Protein AF-A0A433RW96-F1 (afdb_monomer_lite)

Structure (mmCIF, N/CA/C/O backbone):
data_AF-A0A433RW96-F1
#
_entry.id   AF-A0A433RW96-F1
#
loop_
_atom_site.group_PDB
_atom_site.id
_atom_site.type_symbol
_atom_site.label_atom_id
_atom_site.label_alt_id
_atom_site.label_comp_id
_atom_site.label_asym_id
_atom_site.label_entity_id
_atom_site.label_seq_id
_atom_site.pdbx_PDB_ins_code
_atom_site.Cartn_x
_atom_site.Cartn_y
_atom_site.Cartn_z
_atom_site.occupancy
_atom_site.B_iso_or_equiv
_atom_site.auth_seq_id
_atom_site.auth_comp_id
_atom_site.auth_asym_id
_atom_site.auth_atom_id
_atom_site.pdbx_PDB_model_num
ATOM 1 N N . MET A 1 1 ? -27.955 83.142 26.850 1.00 38.88 1 MET A N 1
ATOM 2 C CA . MET A 1 1 ? -27.478 82.977 28.240 1.00 38.88 1 MET A CA 1
ATOM 3 C C . MET A 1 1 ? -26.457 81.847 28.276 1.00 38.88 1 MET A C 1
ATOM 5 O O . MET A 1 1 ? -26.788 80.739 27.886 1.00 38.88 1 MET A O 1
ATOM 9 N N . LYS A 1 2 ? -25.210 82.152 28.657 1.00 44.03 2 LYS A N 1
ATOM 10 C CA . LYS A 1 2 ? -24.157 81.178 28.996 1.00 44.03 2 LYS A CA 1
ATOM 11 C C . LYS A 1 2 ? -24.193 80.947 30.505 1.00 44.03 2 LYS A C 1
ATOM 13 O O . LYS A 1 2 ? -24.332 81.932 31.224 1.00 44.03 2 LYS A O 1
ATOM 18 N N . LYS A 1 3 ? -23.968 79.709 30.952 1.00 42.94 3 LYS A N 1
ATOM 19 C CA . LYS A 1 3 ? -23.239 79.363 32.186 1.00 42.94 3 LYS A CA 1
ATOM 20 C C . LYS A 1 3 ? -22.921 77.864 32.175 1.00 42.94 3 LYS A C 1
ATOM 22 O O . LYS A 1 3 ? -23.808 77.037 32.013 1.00 42.94 3 LYS A O 1
ATOM 27 N N . TRP A 1 4 ? -21.632 77.571 32.285 1.00 44.72 4 TRP A N 1
ATOM 28 C CA . TRP A 1 4 ? -21.043 76.251 32.481 1.00 44.72 4 TRP A CA 1
ATOM 29 C C . TRP A 1 4 ? -20.912 75.998 33.977 1.00 44.72 4 TRP A C 1
ATOM 31 O O . TRP A 1 4 ? -20.480 76.920 34.664 1.00 44.72 4 TRP A O 1
ATOM 41 N N . ILE A 1 5 ? -21.153 74.770 34.445 1.00 55.75 5 ILE A N 1
ATOM 42 C CA . ILE A 1 5 ? -20.426 74.198 35.588 1.00 55.75 5 ILE A CA 1
ATOM 43 C C . ILE A 1 5 ? -20.171 72.715 35.293 1.00 55.75 5 ILE A C 1
ATOM 45 O O . ILE A 1 5 ? -21.083 71.955 34.980 1.00 55.75 5 ILE A O 1
ATOM 49 N N . VAL A 1 6 ? -18.890 72.359 35.351 1.00 44.78 6 VAL A N 1
ATOM 50 C CA . VAL A 1 6 ? -18.312 71.019 35.233 1.00 44.78 6 VAL A CA 1
ATOM 51 C C . VAL A 1 6 ? -18.259 70.407 36.633 1.00 44.78 6 VAL A C 1
ATOM 53 O O . VAL A 1 6 ? -17.849 71.085 37.574 1.00 44.78 6 VAL A O 1
ATOM 56 N N . SER A 1 7 ? -18.626 69.135 36.777 1.00 46.38 7 SER A N 1
ATOM 57 C CA . SER A 1 7 ? -18.401 68.371 38.009 1.00 46.38 7 SER A CA 1
ATOM 58 C C . SER A 1 7 ? -17.494 67.183 37.715 1.00 46.38 7 SER A C 1
ATOM 60 O O . SER A 1 7 ? -17.862 66.255 36.999 1.00 46.38 7 SER A O 1
ATOM 62 N N . THR A 1 8 ? -16.285 67.248 38.264 1.00 48.53 8 THR A N 1
ATOM 63 C CA . THR A 1 8 ? -15.267 66.200 38.218 1.00 48.53 8 THR A CA 1
ATOM 64 C C . THR A 1 8 ? -15.562 65.186 39.321 1.00 48.53 8 THR A C 1
ATOM 66 O O . THR A 1 8 ? -15.459 65.521 40.499 1.00 48.53 8 THR A O 1
ATOM 69 N N . ALA A 1 9 ? -15.913 63.952 38.961 1.00 47.53 9 ALA A N 1
ATOM 70 C CA . ALA A 1 9 ? -15.960 62.839 39.905 1.00 47.53 9 ALA A CA 1
ATOM 71 C C . ALA A 1 9 ? -14.672 62.017 39.773 1.00 47.53 9 ALA A C 1
ATOM 73 O O . ALA A 1 9 ? -14.422 61.383 38.749 1.00 47.53 9 ALA A O 1
ATOM 74 N N . ILE A 1 10 ? -13.847 62.057 40.818 1.00 52.75 10 ILE A N 1
ATOM 75 C CA . ILE A 1 10 ? -12.705 61.162 41.010 1.00 52.75 10 ILE A CA 1
ATOM 76 C C . ILE A 1 10 ? -13.273 59.829 41.502 1.00 52.75 10 ILE A C 1
ATOM 78 O O . ILE A 1 10 ? -13.783 59.756 42.618 1.00 52.75 10 ILE A O 1
ATOM 82 N N . VAL A 1 11 ? -13.189 58.778 40.686 1.00 51.16 11 VAL A N 1
ATOM 83 C CA . VAL A 1 11 ? -13.445 57.404 41.135 1.00 51.16 11 VAL A CA 1
ATOM 84 C C . VAL A 1 11 ? -12.109 56.679 41.231 1.00 51.16 11 VAL A C 1
ATOM 86 O O . VAL A 1 11 ? -11.477 56.354 40.229 1.00 51.16 11 VAL A O 1
ATOM 89 N N . LEU A 1 12 ? -11.686 56.453 42.473 1.00 50.72 12 LEU A N 1
ATOM 90 C CA . LEU A 1 12 ? -10.606 55.547 42.842 1.00 50.72 12 LEU A CA 1
ATOM 91 C C . LEU A 1 12 ? -11.108 54.106 42.662 1.00 50.72 12 LEU A C 1
ATOM 93 O O . LEU A 1 12 ? -11.905 53.621 43.461 1.00 50.72 12 LEU A O 1
ATOM 97 N N . GLY A 1 13 ? -10.667 53.437 41.596 1.00 44.25 13 GLY A N 1
ATOM 98 C CA . GLY A 1 13 ? -10.928 52.019 41.343 1.00 44.25 13 GLY A CA 1
ATOM 99 C C . GLY A 1 13 ? -9.665 51.193 41.563 1.00 44.25 13 GLY A C 1
ATOM 100 O O . GLY A 1 13 ? -8.712 51.307 40.800 1.00 44.25 13 GLY A O 1
ATOM 101 N N . LEU A 1 14 ? -9.668 50.392 42.627 1.00 43.94 14 LEU A N 1
ATOM 102 C CA . LEU A 1 14 ? -8.587 49.513 43.076 1.00 43.94 14 LEU A CA 1
ATOM 103 C C . LEU A 1 14 ? -8.153 48.509 41.993 1.00 43.94 14 LEU A C 1
ATOM 105 O O . LEU A 1 14 ? -8.964 47.748 41.468 1.00 43.94 14 LEU A O 1
ATOM 109 N N . SER A 1 15 ? -6.850 48.461 41.720 1.00 42.88 15 SER A N 1
ATOM 110 C CA . SER A 1 15 ? -6.205 47.466 40.861 1.00 42.88 15 SER A CA 1
ATOM 111 C C . SER A 1 15 ? -6.199 46.089 41.537 1.00 42.88 15 SER A C 1
ATOM 113 O O . SER A 1 15 ? -5.288 45.767 42.297 1.00 42.88 15 SER A O 1
ATOM 115 N N . ALA A 1 16 ? -7.192 45.249 41.253 1.00 46.22 16 ALA A N 1
ATOM 116 C CA . ALA A 1 16 ? -7.108 43.820 41.543 1.00 46.22 16 ALA A CA 1
ATOM 117 C C . ALA A 1 16 ? -6.357 43.123 40.396 1.00 46.22 16 ALA A C 1
ATOM 119 O O . ALA A 1 16 ? -6.953 42.694 39.408 1.00 46.22 16 ALA A O 1
ATOM 120 N N . VAL A 1 17 ? -5.030 43.024 40.511 1.00 44.16 17 VAL A N 1
ATOM 121 C CA . VAL A 1 17 ? -4.236 42.105 39.683 1.00 44.16 17 VAL A CA 1
ATOM 122 C C . VAL A 1 17 ? -4.601 40.681 40.088 1.00 44.16 17 VAL A C 1
ATOM 124 O O . VAL A 1 17 ? -4.119 40.148 41.085 1.00 44.16 17 VAL A O 1
ATOM 127 N N . SER A 1 18 ? -5.492 40.072 39.312 1.00 43.91 18 SER A N 1
ATOM 128 C CA . SER A 1 18 ? -5.686 38.628 39.337 1.00 43.91 18 SER A CA 1
ATOM 129 C C . SER A 1 18 ? -4.432 38.009 38.730 1.00 43.91 18 SER A C 1
ATOM 131 O O . SER A 1 18 ? -4.189 38.148 37.534 1.00 43.91 18 SER A O 1
ATOM 133 N N . ALA A 1 19 ? -3.598 37.382 39.558 1.00 42.28 19 ALA A N 1
ATOM 134 C CA . ALA A 1 19 ? -2.527 36.530 39.071 1.00 42.28 19 ALA A CA 1
ATOM 135 C C . ALA A 1 19 ? -3.178 35.344 38.350 1.00 42.28 19 ALA A C 1
ATOM 137 O O . ALA A 1 19 ? -3.687 34.418 38.982 1.00 42.28 19 ALA A O 1
ATOM 138 N N . GLU A 1 20 ? -3.210 35.396 37.020 1.00 40.72 20 GLU A N 1
ATOM 139 C CA . GLU A 1 20 ? -3.536 34.235 36.209 1.00 40.72 20 GLU A CA 1
ATOM 140 C C . GLU A 1 20 ? -2.465 33.178 36.480 1.00 40.72 20 GLU A C 1
ATOM 142 O O . GLU A 1 20 ? -1.316 33.281 36.049 1.00 40.72 20 GLU A O 1
ATOM 147 N N . VAL A 1 21 ? -2.845 32.155 37.243 1.00 47.12 21 VAL A N 1
ATOM 148 C CA . VAL A 1 21 ? -2.139 30.880 37.264 1.00 47.12 21 VAL A CA 1
ATOM 149 C C . VAL A 1 21 ? -2.250 30.342 35.845 1.00 47.12 21 VAL A C 1
ATOM 151 O O . VAL A 1 21 ? -3.247 29.716 35.497 1.00 47.12 21 VAL A O 1
ATOM 154 N N . ILE A 1 22 ? -1.256 30.638 35.006 1.00 47.38 22 ILE A N 1
ATOM 155 C CA . ILE A 1 22 ? -1.095 30.001 33.703 1.00 47.38 22 ILE A CA 1
ATOM 156 C C . ILE A 1 22 ? -0.916 28.518 34.024 1.00 47.38 22 ILE A C 1
ATOM 158 O O . ILE A 1 22 ? 0.117 28.141 34.592 1.00 47.38 22 ILE A O 1
ATOM 162 N N . PRO A 1 23 ? -1.897 27.650 33.727 1.00 43.16 23 PRO A N 1
ATOM 163 C CA . PRO A 1 23 ? -1.641 26.240 33.842 1.00 43.16 23 PRO A CA 1
ATOM 164 C C . PRO A 1 23 ? -0.569 25.959 32.796 1.00 43.16 23 PRO A C 1
ATOM 166 O O . PRO A 1 23 ? -0.795 26.157 31.600 1.00 43.16 23 PRO A O 1
ATOM 169 N N . ASN A 1 24 ? 0.593 25.486 33.244 1.00 44.09 24 ASN A N 1
ATOM 170 C CA . ASN A 1 24 ? 1.550 24.765 32.411 1.00 44.09 24 ASN A CA 1
ATOM 171 C C . ASN A 1 24 ? 0.899 23.443 31.965 1.00 44.09 24 ASN A C 1
ATOM 173 O O . ASN A 1 24 ? 1.356 22.350 32.287 1.00 44.09 24 ASN A O 1
ATOM 177 N N . GLY A 1 25 ? -0.224 23.543 31.255 1.00 43.53 25 GLY A N 1
ATOM 178 C CA . GLY A 1 25 ? -0.744 22.494 30.418 1.00 43.53 25 GLY A CA 1
ATOM 179 C C . GLY A 1 25 ? 0.236 22.395 29.273 1.00 43.53 25 GLY A C 1
ATOM 180 O O . GLY A 1 25 ? 0.205 23.200 28.342 1.00 43.53 25 GLY A O 1
ATOM 181 N N . SER A 1 26 ? 1.143 21.430 29.371 1.00 40.06 26 SER A N 1
ATOM 182 C CA . SER A 1 26 ? 1.805 20.879 28.205 1.00 40.06 26 SER A CA 1
ATOM 183 C C . SER A 1 26 ? 0.747 20.748 27.113 1.00 40.06 26 SER A C 1
ATOM 185 O O . SER A 1 26 ? -0.254 20.046 27.269 1.00 40.06 26 SER A O 1
ATOM 187 N N . VAL A 1 27 ? 0.921 21.492 26.020 1.00 39.72 27 VAL A N 1
ATOM 188 C CA . VAL A 1 27 ? 0.118 21.312 24.814 1.00 39.72 27 VAL A CA 1
ATOM 189 C C . VAL A 1 27 ? 0.558 19.971 24.233 1.00 39.72 27 VAL A C 1
ATOM 191 O O . VAL A 1 27 ? 1.333 19.893 23.282 1.00 39.72 27 VAL A O 1
ATOM 194 N N . GLU A 1 28 ? 0.116 18.880 24.856 1.00 43.69 28 GLU A N 1
ATOM 195 C CA . GLU A 1 28 ? 0.123 17.567 24.249 1.00 43.69 28 GLU A CA 1
ATOM 196 C C . GLU A 1 28 ? -0.820 17.676 23.061 1.00 43.69 28 GLU A C 1
ATOM 198 O O . GLU A 1 28 ? -2.043 17.601 23.185 1.00 43.69 28 GLU A O 1
ATOM 203 N N . ALA A 1 29 ? -0.242 17.915 21.886 1.00 46.66 29 ALA A N 1
ATOM 204 C CA . ALA A 1 29 ? -0.954 17.812 20.633 1.00 46.66 29 ALA A CA 1
ATOM 205 C C . ALA A 1 29 ? -1.532 16.392 20.548 1.00 46.66 29 ALA A C 1
ATOM 207 O O . ALA A 1 29 ? -0.857 15.446 20.131 1.00 46.66 29 ALA A O 1
ATOM 208 N N . GLN A 1 30 ? -2.788 16.222 20.970 1.00 53.62 30 GLN A N 1
ATOM 209 C CA . GLN A 1 30 ? -3.537 14.995 20.766 1.00 53.62 30 GLN A CA 1
ATOM 210 C C . GLN A 1 30 ? -3.630 14.795 19.257 1.00 53.62 30 GLN A C 1
ATOM 212 O O . GLN A 1 30 ? -4.459 15.397 18.574 1.00 53.62 30 GLN A O 1
ATOM 217 N N . ALA A 1 31 ? -2.723 13.983 18.712 1.00 57.69 31 ALA A N 1
ATOM 218 C CA . ALA A 1 31 ? -2.720 13.646 17.301 1.00 57.69 31 ALA A CA 1
ATOM 219 C C . ALA A 1 31 ? -4.103 13.088 16.944 1.00 57.69 31 ALA A C 1
ATOM 221 O O . ALA A 1 31 ? -4.463 11.989 17.383 1.00 57.69 31 ALA A O 1
ATOM 222 N N . LYS A 1 32 ? -4.878 13.884 16.194 1.00 69.25 32 LYS A N 1
ATOM 223 C CA . LYS A 1 32 ? -6.276 13.609 15.855 1.00 69.25 32 LYS A CA 1
ATOM 224 C C . LYS A 1 32 ? -6.379 12.208 15.255 1.00 69.25 32 LYS A C 1
ATOM 226 O O . LYS A 1 32 ? -5.671 11.872 14.302 1.00 69.25 32 LYS A O 1
ATOM 231 N N . SER A 1 33 ? -7.232 11.374 15.845 1.00 77.06 33 SER A N 1
ATOM 232 C CA . SER A 1 33 ? -7.555 10.064 15.289 1.00 77.06 33 SER A CA 1
ATOM 233 C C . SER A 1 33 ? -8.670 10.221 14.262 1.00 77.06 33 SER A C 1
ATOM 235 O O . SER A 1 33 ? -9.714 10.799 14.546 1.00 77.06 33 SER A O 1
ATOM 237 N N . TYR A 1 34 ? -8.434 9.713 13.061 1.00 88.00 34 TYR A N 1
ATOM 238 C CA . TYR A 1 34 ? -9.352 9.750 11.938 1.00 88.00 34 TYR A CA 1
ATOM 239 C C . TYR A 1 34 ? -10.042 8.400 11.805 1.00 88.00 34 TYR A C 1
ATOM 241 O O . TYR A 1 34 ? -9.420 7.335 11.877 1.00 88.00 34 TYR A O 1
ATOM 249 N N . ASN A 1 35 ? -11.348 8.444 11.572 1.00 93.50 35 ASN A N 1
ATOM 250 C CA . ASN A 1 35 ? -12.079 7.256 11.174 1.00 93.50 35 ASN A CA 1
ATOM 251 C C . ASN A 1 35 ? -11.812 6.980 9.696 1.00 93.50 35 ASN A C 1
ATOM 253 O O . ASN A 1 35 ? -11.929 7.872 8.856 1.00 93.50 35 ASN A O 1
ATOM 257 N N . MET A 1 36 ? -11.470 5.733 9.377 1.00 96.12 36 MET A N 1
ATOM 258 C CA . MET A 1 36 ? -11.372 5.283 7.995 1.00 96.12 36 MET A CA 1
ATOM 259 C C . MET A 1 36 ? -12.710 5.515 7.284 1.00 96.12 36 MET A C 1
ATOM 261 O O . MET A 1 36 ? -13.755 5.038 7.732 1.00 96.12 36 MET A O 1
ATOM 265 N N . SER A 1 37 ? -12.672 6.242 6.170 1.00 96.81 37 SER A N 1
ATOM 266 C CA . SER A 1 37 ? -13.844 6.436 5.319 1.00 96.81 37 SER A CA 1
ATOM 267 C C . SER A 1 37 ? -14.130 5.188 4.485 1.00 96.81 37 SER A C 1
ATOM 269 O O . SER A 1 37 ? -13.219 4.418 4.171 1.00 96.81 37 SER A O 1
ATOM 271 N N . GLU A 1 38 ? -15.383 5.018 4.055 1.00 97.62 38 GLU A N 1
ATOM 272 C CA . GLU A 1 38 ? -15.752 3.933 3.134 1.00 97.62 38 GLU A CA 1
ATOM 273 C C . GLU A 1 38 ? -14.918 3.996 1.850 1.00 97.62 38 GLU A C 1
ATOM 275 O O . GLU A 1 38 ? -14.407 2.985 1.378 1.00 97.62 38 GLU A O 1
ATOM 280 N N . LYS A 1 39 ? -14.657 5.206 1.337 1.00 97.94 39 LYS A N 1
ATOM 281 C CA . LYS A 1 39 ? -13.842 5.376 0.132 1.00 97.94 39 LYS A CA 1
ATOM 282 C C . LYS A 1 39 ? -12.411 4.872 0.302 1.00 97.94 39 LYS A C 1
ATOM 284 O O . LYS A 1 39 ? -11.828 4.321 -0.633 1.00 97.94 39 LYS A O 1
ATOM 289 N N . PHE A 1 40 ? -11.830 5.060 1.487 1.00 97.88 40 PHE A N 1
ATOM 290 C CA . PHE A 1 40 ? -10.528 4.487 1.810 1.00 97.88 40 PHE A CA 1
ATOM 291 C C . PHE A 1 40 ? -10.620 2.959 1.777 1.00 97.88 40 PHE A C 1
ATOM 293 O O . PHE A 1 40 ? -9.819 2.312 1.097 1.00 97.88 40 PHE A O 1
ATOM 300 N N . ALA A 1 41 ? -11.622 2.386 2.447 1.00 98.06 41 ALA A N 1
ATOM 301 C CA . ALA A 1 41 ? -11.815 0.944 2.499 1.00 98.06 41 ALA A CA 1
ATOM 302 C C . ALA A 1 41 ? -12.024 0.322 1.106 1.00 98.06 41 ALA A C 1
ATOM 304 O O . ALA A 1 41 ? -11.403 -0.692 0.781 1.00 98.06 41 ALA A O 1
ATOM 305 N N . GLU A 1 42 ? -12.811 0.963 0.241 1.00 98.31 42 GLU A N 1
ATOM 306 C CA . GLU A 1 42 ? -12.987 0.573 -1.161 1.00 98.31 42 GLU A CA 1
ATOM 307 C C . GLU A 1 42 ? -11.670 0.528 -1.939 1.00 98.31 42 GLU A C 1
ATOM 309 O O . GLU A 1 42 ? -11.440 -0.415 -2.699 1.00 98.31 42 GLU A O 1
ATOM 314 N N . ASN A 1 43 ? -10.805 1.534 -1.770 1.00 98.38 43 ASN A N 1
ATOM 315 C CA . ASN A 1 43 ? -9.503 1.564 -2.437 1.00 98.38 43 ASN A CA 1
ATOM 316 C C . ASN A 1 43 ? -8.660 0.353 -2.019 1.00 98.38 43 ASN A C 1
ATOM 318 O O . ASN A 1 43 ? -8.128 -0.354 -2.878 1.00 98.38 43 ASN A O 1
ATOM 322 N N . LEU A 1 44 ? -8.639 0.035 -0.723 1.00 97.88 44 LEU A N 1
ATOM 323 C CA . LEU A 1 44 ? -7.934 -1.141 -0.213 1.00 97.88 44 LEU A CA 1
ATOM 324 C C . LEU A 1 44 ? -8.503 -2.443 -0.792 1.00 97.88 44 LEU A C 1
ATOM 326 O O . LEU A 1 44 ? -7.741 -3.274 -1.287 1.00 97.88 44 LEU A O 1
ATOM 330 N N . ARG A 1 45 ? -9.836 -2.587 -0.855 1.00 97.81 45 ARG A N 1
ATOM 331 C CA . ARG A 1 45 ? -10.495 -3.744 -1.497 1.00 97.81 45 ARG A CA 1
ATOM 332 C C . ARG A 1 45 ? -10.163 -3.870 -2.990 1.00 97.81 45 ARG A C 1
ATOM 334 O O . ARG A 1 45 ? -10.148 -4.976 -3.531 1.00 97.81 45 ARG A O 1
ATOM 341 N N . LYS A 1 46 ? -9.860 -2.754 -3.659 1.00 97.69 46 LYS A N 1
ATOM 342 C CA . LYS A 1 46 ? -9.429 -2.691 -5.068 1.00 97.69 46 LYS A CA 1
ATOM 343 C C . LYS A 1 46 ? -7.917 -2.883 -5.252 1.00 97.69 46 LYS A C 1
ATOM 345 O O . LYS A 1 46 ? -7.460 -2.962 -6.395 1.00 97.69 46 LYS A O 1
ATOM 350 N N . GLY A 1 47 ? -7.152 -3.042 -4.169 1.00 97.56 47 GLY A N 1
ATOM 351 C CA . GLY A 1 47 ? -5.705 -3.271 -4.212 1.00 97.56 47 GLY A CA 1
ATOM 352 C C . GLY A 1 47 ? -4.932 -2.004 -4.551 1.00 97.56 47 GLY A C 1
ATOM 353 O O . GLY A 1 47 ? -3.980 -2.041 -5.331 1.00 97.56 47 GLY A O 1
ATOM 354 N N . THR A 1 48 ? -5.409 -0.874 -4.042 1.00 97.88 48 THR A N 1
ATOM 355 C CA . THR A 1 48 ? -4.854 0.456 -4.269 1.00 97.88 48 THR A CA 1
ATOM 356 C C . THR A 1 48 ? -4.964 1.294 -2.989 1.00 97.88 48 THR A C 1
ATOM 358 O O . THR A 1 48 ? -5.592 0.881 -2.014 1.00 97.88 48 THR A O 1
ATOM 361 N N . LEU A 1 49 ? -4.327 2.461 -2.966 1.00 97.19 49 LEU A N 1
ATOM 362 C CA . LEU A 1 49 ? -4.361 3.408 -1.851 1.00 97.19 49 LEU A CA 1
ATOM 363 C C . LEU A 1 49 ? -5.138 4.670 -2.256 1.00 97.19 49 LEU A C 1
ATOM 365 O O . LEU A 1 49 ? -5.204 5.012 -3.435 1.00 97.19 49 LEU A O 1
ATOM 369 N N . PRO A 1 50 ? -5.728 5.419 -1.314 1.00 95.75 50 PRO A N 1
ATOM 370 C CA . PRO A 1 50 ? -6.300 6.725 -1.624 1.00 95.75 50 PRO A CA 1
ATOM 371 C C . PRO A 1 50 ? -5.339 7.621 -2.415 1.00 95.75 50 PRO A C 1
ATOM 373 O O . PRO A 1 50 ? -4.202 7.838 -2.003 1.00 95.75 50 PRO A O 1
ATOM 376 N N . ARG A 1 51 ? -5.813 8.189 -3.530 1.00 94.56 51 ARG A N 1
ATOM 377 C CA . ARG A 1 51 ? -5.063 9.118 -4.403 1.00 94.56 51 ARG A CA 1
ATOM 378 C C . ARG A 1 51 ? -3.827 8.534 -5.106 1.00 94.56 51 ARG A C 1
ATOM 380 O O . ARG A 1 51 ? -3.108 9.295 -5.743 1.00 94.56 51 ARG A O 1
ATOM 387 N N . THR A 1 52 ? -3.555 7.233 -5.008 1.00 95.56 52 THR A N 1
ATOM 388 C CA . THR A 1 52 ? -2.475 6.621 -5.799 1.00 95.56 52 THR A CA 1
ATOM 389 C C . THR A 1 52 ? -2.939 6.361 -7.233 1.00 95.56 52 THR A C 1
ATOM 391 O O . THR A 1 52 ? -4.116 6.062 -7.461 1.00 95.56 52 THR A O 1
ATOM 394 N N . LYS A 1 53 ? -2.039 6.447 -8.219 1.00 96.44 53 LYS A N 1
ATOM 395 C CA . LYS A 1 53 ? -2.372 6.119 -9.619 1.00 96.44 53 LYS A CA 1
ATOM 396 C C . LYS A 1 53 ? -2.054 4.666 -9.982 1.00 96.44 53 LYS A C 1
ATOM 398 O O . LYS A 1 53 ? -2.393 4.216 -11.083 1.00 96.44 53 LYS A O 1
ATOM 403 N N . GLY A 1 54 ? -1.423 3.925 -9.072 1.00 96.94 54 GLY A N 1
ATOM 404 C CA . GLY A 1 54 ? -1.094 2.513 -9.230 1.00 96.94 54 GLY A CA 1
ATOM 405 C C . GLY A 1 54 ? -2.101 1.555 -8.586 1.00 96.94 54 GLY A C 1
ATOM 406 O O . GLY A 1 54 ? -2.961 1.925 -7.793 1.00 96.94 54 GLY A O 1
ATOM 407 N N . LYS A 1 55 ? -2.008 0.274 -8.934 1.00 97.88 55 LYS A N 1
ATOM 408 C CA . LYS A 1 55 ? -2.750 -0.800 -8.261 1.00 97.88 55 LYS A CA 1
ATOM 409 C C . LYS A 1 55 ? -1.987 -2.109 -8.375 1.00 97.88 55 LYS A C 1
ATOM 411 O O . LYS A 1 55 ? -1.201 -2.281 -9.310 1.00 97.88 55 LYS A O 1
ATOM 416 N N . ILE A 1 56 ? -2.254 -3.038 -7.464 1.00 97.88 56 ILE A N 1
ATOM 417 C CA . ILE A 1 56 ? -1.710 -4.397 -7.529 1.00 97.88 56 ILE A CA 1
ATOM 418 C C . ILE A 1 56 ? -2.026 -5.017 -8.901 1.00 97.88 56 ILE A C 1
ATOM 420 O O . ILE A 1 56 ? -3.132 -4.887 -9.429 1.00 97.88 56 ILE A O 1
ATOM 424 N N . GLY A 1 57 ? -1.022 -5.662 -9.496 1.00 97.69 57 GLY A N 1
ATOM 425 C CA . GLY A 1 57 ? -1.072 -6.266 -10.827 1.00 97.69 57 GLY A CA 1
ATOM 426 C C . GLY A 1 57 ? -0.718 -5.327 -11.987 1.00 97.69 57 GLY A C 1
ATOM 427 O O . GLY A 1 57 ? -0.496 -5.816 -13.094 1.00 97.69 57 GLY A O 1
ATOM 428 N N . MET A 1 58 ? -0.623 -4.009 -11.768 1.00 98.31 58 MET A N 1
ATOM 429 C CA . MET A 1 58 ? -0.158 -3.064 -12.792 1.00 98.31 58 MET A CA 1
ATOM 430 C C . MET A 1 58 ? 1.313 -3.325 -13.145 1.00 98.31 58 MET A C 1
ATOM 432 O O . MET A 1 58 ? 2.112 -3.624 -12.262 1.00 98.31 58 MET A O 1
ATOM 436 N N . THR A 1 59 ? 1.686 -3.194 -14.420 1.00 98.25 59 THR A N 1
ATOM 437 C CA . THR A 1 59 ? 3.092 -3.305 -14.835 1.00 98.25 59 THR A CA 1
ATOM 438 C C . THR A 1 59 ? 3.882 -2.045 -14.491 1.00 98.25 59 THR A C 1
ATOM 440 O O . THR A 1 59 ? 3.339 -0.938 -14.533 1.00 98.25 59 THR A O 1
ATOM 443 N N . TYR A 1 60 ? 5.182 -2.194 -14.233 1.00 97.56 60 TYR A N 1
ATOM 444 C CA . TYR A 1 60 ? 6.096 -1.079 -13.986 1.00 97.56 60 TYR A CA 1
ATOM 445 C C . TYR A 1 60 ? 6.043 -0.033 -15.106 1.00 97.56 60 TYR A C 1
ATOM 447 O O . TYR A 1 60 ? 5.886 1.155 -14.833 1.00 97.56 60 TYR A O 1
ATOM 455 N N . LYS A 1 61 ? 6.054 -0.471 -16.375 1.00 97.88 61 LYS A N 1
ATOM 456 C CA . LYS A 1 61 ? 5.918 0.421 -17.541 1.00 97.88 61 LYS A CA 1
ATOM 457 C C . LYS A 1 61 ? 4.652 1.276 -17.479 1.00 97.88 61 LYS A C 1
ATOM 459 O O . LYS A 1 61 ? 4.688 2.439 -17.864 1.00 97.88 61 LYS A O 1
ATOM 464 N N . THR A 1 62 ? 3.531 0.705 -17.042 1.00 98.38 62 THR A N 1
ATOM 465 C CA . THR A 1 62 ? 2.260 1.439 -16.947 1.00 98.38 62 THR A CA 1
ATOM 466 C C . THR A 1 62 ? 2.274 2.405 -15.770 1.00 98.38 62 THR A C 1
ATOM 468 O O . THR A 1 62 ? 1.825 3.539 -15.910 1.00 98.38 62 THR A O 1
ATOM 471 N N . LEU A 1 63 ? 2.816 1.976 -14.629 1.00 98.00 63 LEU A N 1
ATOM 472 C CA . LEU A 1 63 ? 2.907 2.802 -13.430 1.00 98.00 63 LEU A CA 1
ATOM 473 C C . LEU A 1 63 ? 3.792 4.032 -13.656 1.00 98.00 63 LEU A C 1
ATOM 475 O O . LEU A 1 63 ? 3.328 5.151 -13.457 1.00 98.00 63 LEU A O 1
ATOM 479 N N . ALA A 1 64 ? 5.016 3.829 -14.147 1.00 97.12 64 ALA A N 1
ATOM 480 C CA . ALA A 1 64 ? 5.991 4.899 -14.364 1.00 97.12 64 ALA A CA 1
ATOM 481 C C . ALA A 1 64 ? 5.530 5.940 -15.402 1.00 97.12 64 ALA A C 1
ATOM 483 O O . ALA A 1 64 ? 6.000 7.072 -15.402 1.00 97.12 64 ALA A O 1
ATOM 484 N N . LYS A 1 65 ? 4.589 5.573 -16.285 1.00 97.38 65 LYS A N 1
ATOM 485 C CA . LYS A 1 65 ? 3.924 6.514 -17.199 1.00 97.38 65 LYS A CA 1
ATOM 486 C C . LYS A 1 65 ? 2.850 7.359 -16.514 1.00 97.38 65 LYS A C 1
ATOM 488 O O . LYS A 1 65 ? 2.634 8.499 -16.904 1.00 97.38 65 LYS A O 1
ATOM 493 N N . LYS A 1 66 ? 2.133 6.791 -15.542 1.00 96.81 66 LYS A N 1
ATOM 494 C CA . LYS A 1 66 ? 1.014 7.458 -14.857 1.00 96.81 66 LYS A CA 1
ATOM 495 C C . LYS A 1 66 ? 1.478 8.377 -13.738 1.00 96.81 66 LYS A C 1
ATOM 497 O O . LYS A 1 66 ? 0.812 9.372 -13.443 1.00 96.81 66 LYS A O 1
ATOM 502 N N . GLU A 1 67 ? 2.581 8.022 -13.094 1.00 95.69 67 GLU A N 1
ATOM 503 C CA . GLU A 1 67 ? 3.050 8.680 -11.887 1.00 95.69 67 GLU A CA 1
ATOM 504 C C . GLU A 1 67 ? 4.572 8.761 -11.877 1.00 95.69 67 GLU A C 1
ATOM 506 O O . GLU A 1 67 ? 5.254 7.755 -12.060 1.00 95.69 67 GLU A O 1
ATOM 511 N N . LYS A 1 68 ? 5.090 9.976 -11.672 1.00 95.81 68 LYS A N 1
ATOM 512 C CA . LYS A 1 68 ? 6.527 10.220 -11.575 1.00 95.81 68 LYS A CA 1
ATOM 513 C C . LYS A 1 68 ? 7.067 9.661 -10.258 1.00 95.81 68 LYS A C 1
ATOM 515 O O . LYS A 1 68 ? 6.397 9.682 -9.225 1.00 95.81 68 LYS A O 1
ATOM 520 N N . GLY A 1 69 ? 8.310 9.208 -10.298 1.00 95.81 69 GLY A N 1
ATOM 521 C CA . GLY A 1 69 ? 8.956 8.535 -9.184 1.00 95.81 69 GLY A CA 1
ATOM 522 C C . GLY A 1 69 ? 10.335 8.008 -9.553 1.00 95.81 69 GLY A C 1
ATOM 523 O O . GLY A 1 69 ? 10.771 8.115 -10.702 1.00 95.81 69 GLY A O 1
ATOM 524 N N . LYS A 1 70 ? 11.005 7.415 -8.569 1.00 95.06 70 LYS A N 1
ATOM 525 C CA . LYS A 1 70 ? 12.363 6.882 -8.667 1.00 95.06 70 LYS A CA 1
ATOM 526 C C . LYS A 1 70 ? 12.365 5.383 -8.374 1.00 95.06 70 LYS A C 1
ATOM 528 O O . LYS A 1 70 ? 11.716 4.927 -7.434 1.00 95.06 70 LYS A O 1
ATOM 533 N N . ALA A 1 71 ? 13.097 4.620 -9.183 1.00 93.50 71 ALA A N 1
ATOM 534 C CA . ALA A 1 71 ? 13.374 3.217 -8.893 1.00 93.50 71 ALA A CA 1
ATOM 535 C C . ALA A 1 71 ? 14.472 3.110 -7.824 1.00 93.50 71 ALA A C 1
ATOM 537 O O . ALA A 1 71 ? 15.480 3.810 -7.893 1.00 93.50 71 ALA A O 1
ATOM 538 N N . ILE A 1 72 ? 14.255 2.231 -6.855 1.00 89.56 72 ILE A N 1
ATOM 539 C CA . ILE A 1 72 ? 15.171 1.853 -5.784 1.00 89.56 72 ILE A CA 1
ATOM 540 C C . ILE A 1 72 ? 15.423 0.357 -5.986 1.00 89.56 72 ILE A C 1
ATOM 542 O O . ILE A 1 72 ? 14.507 -0.457 -5.848 1.00 89.56 72 ILE A O 1
ATOM 546 N N . ILE A 1 73 ? 16.633 0.024 -6.424 1.00 84.56 73 ILE A N 1
ATOM 547 C CA . ILE A 1 73 ? 17.014 -1.317 -6.900 1.00 84.56 73 ILE A CA 1
ATOM 548 C C . ILE A 1 73 ? 17.932 -2.059 -5.923 1.00 84.56 73 ILE A C 1
ATOM 550 O O . ILE A 1 73 ? 18.178 -3.242 -6.119 1.00 84.56 73 ILE A O 1
ATOM 554 N N . ASP A 1 74 ? 18.353 -1.407 -4.837 1.00 72.12 74 ASP A N 1
ATOM 555 C CA . ASP A 1 74 ? 19.263 -1.968 -3.828 1.00 72.12 74 ASP A CA 1
ATOM 556 C C . ASP A 1 74 ? 18.549 -2.908 -2.829 1.00 72.12 74 ASP A C 1
ATOM 558 O O . ASP A 1 74 ? 18.987 -3.085 -1.697 1.00 72.12 74 ASP A O 1
ATOM 562 N N . GLY A 1 75 ? 17.420 -3.509 -3.223 1.00 65.75 75 GLY A N 1
ATOM 563 C CA . GLY A 1 75 ? 16.612 -4.382 -2.371 1.00 65.75 75 GLY A CA 1
ATOM 564 C C . GLY A 1 75 ? 15.854 -5.453 -3.155 1.00 65.75 75 GLY A C 1
ATOM 565 O O . GLY A 1 75 ? 15.533 -5.272 -4.330 1.00 65.75 75 GLY A O 1
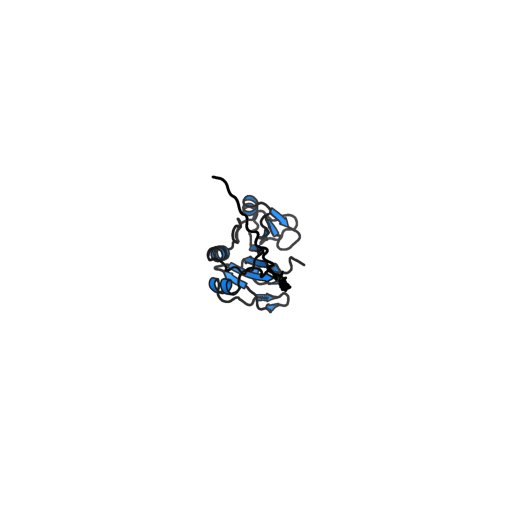ATOM 566 N N . ASP A 1 76 ? 15.547 -6.574 -2.494 1.00 73.12 76 ASP A N 1
ATOM 567 C CA . ASP A 1 76 ? 14.703 -7.645 -3.037 1.00 73.12 76 ASP A CA 1
ATOM 568 C C . ASP A 1 76 ? 13.411 -7.810 -2.219 1.00 73.12 76 ASP A C 1
ATOM 570 O O . ASP A 1 76 ? 13.429 -8.431 -1.155 1.00 73.12 76 ASP A O 1
ATOM 574 N N . PRO A 1 77 ? 12.261 -7.302 -2.696 1.00 81.38 77 PRO A N 1
ATOM 575 C CA . PRO A 1 77 ? 11.996 -6.880 -4.072 1.00 81.38 77 PRO A CA 1
ATOM 576 C C . PRO A 1 77 ? 12.425 -5.442 -4.380 1.00 81.38 77 PRO A C 1
ATOM 578 O O . PRO A 1 77 ? 12.432 -4.600 -3.481 1.00 81.38 77 PRO A O 1
ATOM 581 N N . PRO A 1 78 ? 12.636 -5.108 -5.668 1.00 89.38 78 PRO A N 1
ATOM 582 C CA . PRO A 1 78 ? 12.873 -3.731 -6.052 1.00 89.38 78 PRO A CA 1
ATOM 583 C C . PRO A 1 78 ? 11.619 -2.883 -5.813 1.00 89.38 78 PRO A C 1
ATOM 585 O O . PRO A 1 78 ? 10.478 -3.365 -5.908 1.00 89.38 78 PRO A O 1
ATOM 588 N N . VAL A 1 79 ? 11.843 -1.599 -5.544 1.00 92.38 79 VAL A N 1
ATOM 589 C CA . VAL A 1 79 ? 10.809 -0.638 -5.152 1.00 92.38 79 VAL A CA 1
ATOM 590 C C . VAL A 1 79 ? 10.767 0.528 -6.134 1.00 92.38 79 VAL A C 1
ATOM 592 O O . VAL A 1 79 ? 11.793 1.034 -6.573 1.00 92.38 79 VAL A O 1
ATOM 595 N N . TYR A 1 80 ? 9.572 1.003 -6.474 1.00 95.19 80 TYR A N 1
ATOM 596 C CA . TYR A 1 80 ? 9.390 2.293 -7.140 1.00 95.19 80 TYR A CA 1
ATOM 597 C C . TYR A 1 80 ? 8.724 3.267 -6.177 1.00 95.19 80 TYR A C 1
ATOM 599 O O . TYR A 1 80 ? 7.603 3.014 -5.735 1.00 95.19 80 TYR A O 1
ATOM 607 N N . ARG A 1 81 ? 9.413 4.361 -5.843 1.00 95.69 81 ARG A N 1
ATOM 608 C CA . ARG A 1 81 ? 8.914 5.394 -4.933 1.00 95.69 81 ARG A CA 1
ATOM 609 C C . ARG A 1 81 ? 8.386 6.586 -5.719 1.00 95.69 81 ARG A C 1
ATOM 611 O O . ARG A 1 81 ? 9.141 7.186 -6.483 1.00 95.69 81 ARG A O 1
ATOM 618 N N . THR A 1 82 ? 7.123 6.950 -5.532 1.00 96.69 82 THR A N 1
ATOM 619 C CA . THR A 1 82 ? 6.523 8.106 -6.214 1.00 96.69 82 THR A CA 1
ATOM 620 C C . THR A 1 82 ? 6.694 9.395 -5.424 1.00 96.69 82 THR A C 1
ATOM 622 O O . THR A 1 82 ? 7.045 9.386 -4.243 1.00 96.69 82 THR A O 1
ATOM 625 N N . THR A 1 83 ? 6.438 10.527 -6.078 1.00 93.38 83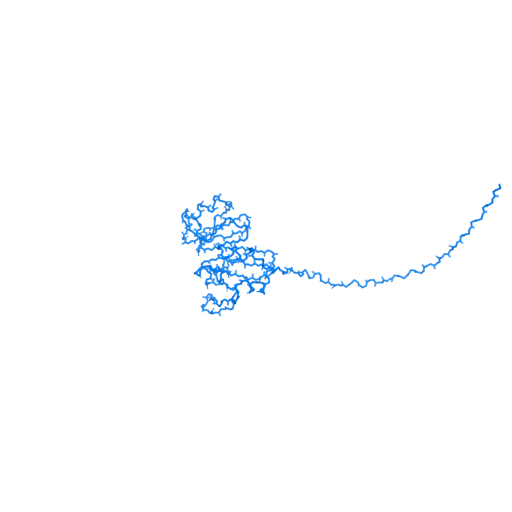 THR A N 1
ATOM 626 C CA . THR A 1 83 ? 6.560 11.859 -5.465 1.00 93.38 83 THR A CA 1
ATOM 627 C C . THR A 1 83 ? 5.569 12.102 -4.326 1.00 93.38 83 THR A C 1
ATOM 629 O O . THR A 1 83 ? 5.832 12.941 -3.475 1.00 93.38 83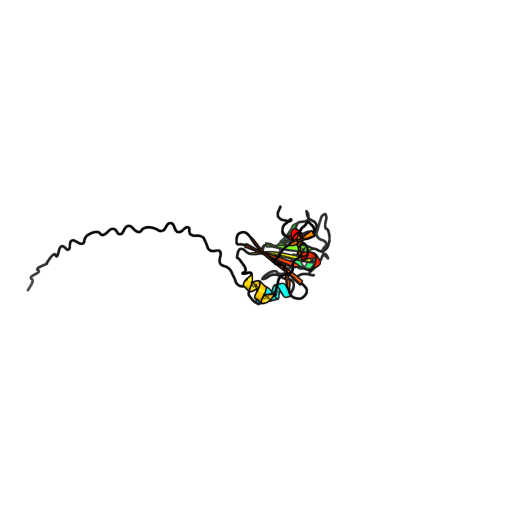 THR A O 1
ATOM 632 N N . ILE A 1 84 ? 4.446 11.375 -4.282 1.00 92.19 84 ILE A N 1
ATOM 633 C CA . ILE A 1 84 ? 3.454 11.467 -3.193 1.00 92.19 84 ILE A CA 1
ATOM 634 C C . ILE A 1 84 ? 3.738 10.489 -2.042 1.00 92.19 84 ILE A C 1
ATOM 636 O O . ILE A 1 84 ? 2.918 10.354 -1.136 1.00 92.19 84 ILE A O 1
ATOM 640 N N . GLY A 1 85 ? 4.877 9.791 -2.084 1.00 92.25 85 GLY A N 1
ATOM 641 C CA . GLY A 1 85 ? 5.327 8.902 -1.016 1.00 92.25 85 GLY A CA 1
ATOM 642 C C . GLY A 1 85 ? 4.815 7.463 -1.099 1.00 92.25 85 GLY A C 1
ATOM 643 O O . GLY A 1 85 ? 4.990 6.720 -0.132 1.00 92.25 85 GLY A O 1
ATOM 644 N N . ASP A 1 86 ? 4.219 7.036 -2.219 1.00 96.25 86 ASP A N 1
ATOM 645 C CA . ASP A 1 86 ? 3.916 5.614 -2.417 1.00 96.25 86 ASP A CA 1
ATOM 646 C C . ASP A 1 86 ? 5.177 4.825 -2.714 1.00 96.25 86 ASP A C 1
ATOM 648 O O . ASP A 1 86 ? 6.009 5.245 -3.515 1.00 96.25 86 ASP A O 1
ATOM 652 N N . ASN A 1 87 ? 5.274 3.636 -2.131 1.00 95.56 87 ASN A N 1
ATOM 653 C CA . ASN A 1 87 ? 6.303 2.662 -2.451 1.00 95.56 87 ASN A CA 1
ATOM 654 C C . ASN A 1 87 ? 5.630 1.437 -3.073 1.00 95.56 87 ASN A C 1
ATOM 656 O O . ASN A 1 87 ? 4.826 0.761 -2.434 1.00 95.56 87 ASN A O 1
ATOM 660 N N . PHE A 1 88 ? 5.951 1.158 -4.333 1.00 95.44 88 PHE A N 1
ATOM 661 C CA . PHE A 1 88 ? 5.428 0.022 -5.083 1.00 95.44 88 PHE A CA 1
ATOM 662 C C . PHE A 1 88 ? 6.452 -1.103 -5.111 1.00 95.44 88 PHE A C 1
ATOM 664 O O . PHE A 1 88 ? 7.549 -0.917 -5.632 1.00 95.44 88 PHE A O 1
ATOM 671 N N . LEU A 1 89 ? 6.077 -2.272 -4.596 1.00 93.25 89 LEU A N 1
ATOM 672 C CA . LEU A 1 89 ? 6.913 -3.469 -4.592 1.00 93.25 89 LEU A CA 1
ATOM 673 C C . LEU A 1 89 ? 6.597 -4.317 -5.822 1.00 93.25 89 LEU A C 1
ATOM 675 O O . LEU A 1 89 ? 5.420 -4.536 -6.131 1.00 93.25 89 LEU A O 1
ATOM 679 N N . PHE A 1 90 ? 7.619 -4.859 -6.484 1.00 92.81 90 PHE A N 1
ATOM 680 C CA . PHE A 1 90 ? 7.439 -5.670 -7.693 1.00 92.81 90 PHE A CA 1
ATOM 681 C C . PHE A 1 90 ? 7.693 -7.162 -7.468 1.00 92.81 90 PHE A C 1
ATOM 683 O O . PHE A 1 90 ? 8.359 -7.587 -6.527 1.00 92.81 90 PHE A O 1
ATOM 690 N N . ASN A 1 91 ? 7.109 -7.986 -8.333 1.00 90.50 91 ASN A N 1
ATOM 691 C CA . ASN A 1 91 ? 7.206 -9.446 -8.279 1.00 90.50 91 ASN A CA 1
ATOM 692 C C . ASN A 1 91 ? 8.451 -10.040 -8.951 1.00 90.50 91 ASN A C 1
ATOM 694 O O . ASN A 1 91 ? 8.567 -11.260 -8.994 1.00 90.50 91 ASN A O 1
ATOM 698 N N . LYS A 1 92 ? 9.343 -9.211 -9.494 1.00 86.50 92 LYS A N 1
ATOM 699 C CA . LYS A 1 92 ? 10.575 -9.656 -10.144 1.00 86.50 92 LYS A CA 1
ATOM 700 C C . LYS A 1 92 ? 11.771 -9.026 -9.454 1.00 86.50 92 LYS A C 1
ATOM 702 O O . LYS A 1 92 ? 11.746 -7.822 -9.208 1.00 86.50 92 LYS A O 1
ATOM 707 N N . PHE A 1 93 ? 12.796 -9.834 -9.208 1.00 79.44 93 PHE A N 1
ATOM 708 C CA . PHE A 1 93 ? 14.109 -9.352 -8.804 1.00 79.44 93 PHE A CA 1
ATOM 709 C C . PHE A 1 93 ? 14.695 -8.433 -9.885 1.00 79.44 93 PHE A C 1
ATOM 711 O O . PHE A 1 93 ? 14.437 -8.611 -11.082 1.00 79.44 93 PHE A O 1
ATOM 718 N N . ALA A 1 94 ? 15.478 -7.445 -9.467 1.00 76.56 94 ALA A N 1
ATOM 719 C CA . ALA A 1 94 ? 16.156 -6.526 -10.363 1.00 76.56 94 ALA A CA 1
ATOM 720 C C . ALA A 1 94 ? 17.517 -6.140 -9.788 1.00 76.56 94 ALA A C 1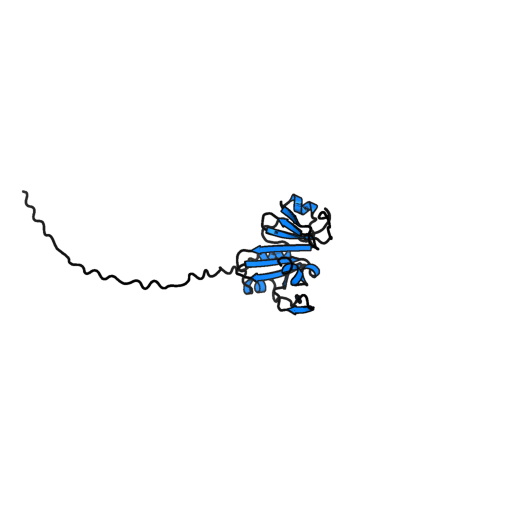
ATOM 722 O O . ALA A 1 94 ? 17.569 -5.540 -8.726 1.00 76.56 94 ALA A O 1
ATOM 723 N N . LYS A 1 95 ? 18.597 -6.416 -10.528 1.00 74.94 95 LYS A N 1
ATOM 724 C CA . LYS A 1 95 ? 19.950 -5.976 -10.150 1.00 74.94 95 LYS A CA 1
ATOM 725 C C . LYS A 1 95 ? 20.237 -4.526 -10.563 1.00 74.94 95 LYS A C 1
ATOM 727 O O . LYS A 1 95 ? 20.834 -3.780 -9.809 1.00 74.94 95 LYS A O 1
ATOM 732 N N . ASN A 1 96 ? 19.776 -4.128 -11.757 1.00 83.12 96 ASN A N 1
ATOM 733 C CA . ASN A 1 96 ? 20.137 -2.834 -12.367 1.00 83.12 96 ASN A CA 1
ATOM 734 C C . ASN A 1 96 ? 18.924 -1.963 -12.739 1.00 83.12 96 ASN A C 1
ATOM 736 O O . ASN A 1 96 ? 19.040 -0.751 -12.888 1.00 83.12 96 ASN A O 1
ATOM 740 N N . LYS A 1 97 ? 17.756 -2.572 -12.981 1.00 90.94 97 LYS A N 1
ATOM 741 C CA . LYS A 1 97 ? 16.525 -1.869 -13.375 1.00 90.94 97 LYS A CA 1
ATOM 742 C C . LYS A 1 97 ? 15.302 -2.739 -13.138 1.00 90.94 97 LYS A C 1
ATOM 744 O O . LYS A 1 97 ? 15.351 -3.943 -13.383 1.00 90.94 97 LYS A O 1
ATOM 749 N N . ILE A 1 98 ? 14.185 -2.123 -12.765 1.00 93.00 98 ILE A N 1
ATOM 750 C CA . ILE A 1 98 ? 12.898 -2.819 -12.664 1.00 93.00 98 ILE A CA 1
ATOM 751 C C . ILE A 1 98 ? 12.453 -3.231 -14.079 1.00 93.00 98 ILE A C 1
ATOM 753 O O . ILE A 1 98 ? 12.330 -2.362 -14.952 1.00 93.00 98 ILE A O 1
ATOM 757 N N . PRO A 1 99 ? 12.209 -4.528 -14.353 1.00 94.25 99 PRO A N 1
ATOM 758 C CA . PRO A 1 99 ? 11.723 -4.961 -15.657 1.00 94.25 99 PRO A CA 1
ATOM 759 C C . PRO A 1 99 ? 10.407 -4.265 -16.017 1.00 94.25 99 PRO A C 1
ATOM 761 O O . PRO A 1 99 ? 9.509 -4.134 -15.188 1.00 94.25 99 PRO A O 1
ATOM 764 N N . LYS A 1 100 ? 10.261 -3.835 -17.276 1.00 95.81 100 LYS A N 1
ATOM 765 C CA . LYS A 1 100 ? 9.072 -3.097 -17.753 1.00 95.81 100 LYS A CA 1
ATOM 766 C C . LYS A 1 100 ? 7.760 -3.862 -17.526 1.00 95.81 100 LYS A C 1
ATOM 768 O O . LYS A 1 100 ? 6.717 -3.235 -17.333 1.00 95.81 100 LYS A O 1
ATOM 773 N N . ASP A 1 101 ? 7.818 -5.188 -17.557 1.00 96.50 101 ASP A N 1
ATOM 774 C CA . ASP A 1 101 ? 6.693 -6.103 -17.373 1.00 96.50 101 ASP A CA 1
ATOM 775 C C . ASP A 1 101 ? 6.552 -6.628 -15.931 1.00 96.50 101 ASP A C 1
ATOM 777 O O . ASP A 1 101 ? 5.600 -7.354 -15.638 1.00 96.50 101 ASP A O 1
ATOM 781 N N . ALA A 1 102 ? 7.456 -6.247 -15.018 1.00 95.88 102 ALA A N 1
ATOM 782 C CA . ALA A 1 102 ? 7.316 -6.550 -13.601 1.00 95.88 102 ALA A CA 1
ATOM 783 C C . ALA A 1 102 ? 5.996 -5.968 -13.084 1.00 95.88 102 ALA A C 1
ATOM 785 O O . ALA A 1 102 ? 5.635 -4.832 -13.403 1.00 95.88 102 ALA A O 1
ATOM 786 N N . LYS A 1 103 ? 5.261 -6.753 -12.299 1.00 97.31 103 LYS A N 1
ATOM 787 C CA . LYS A 1 103 ? 3.936 -6.395 -11.791 1.00 97.31 103 LYS A CA 1
ATOM 788 C C . LYS A 1 103 ? 4.026 -5.962 -10.336 1.00 97.31 103 LYS A C 1
ATOM 790 O O . LYS A 1 103 ? 4.734 -6.579 -9.541 1.00 97.31 103 LYS A O 1
ATOM 795 N N . VAL A 1 104 ? 3.262 -4.931 -9.990 1.00 96.69 104 VAL A N 1
ATOM 796 C CA . VAL A 1 104 ? 3.073 -4.485 -8.607 1.00 96.69 104 VAL A CA 1
ATOM 797 C C . VAL A 1 104 ? 2.479 -5.637 -7.791 1.00 96.69 104 VAL A C 1
ATOM 799 O O . VAL A 1 104 ? 1.394 -6.124 -8.117 1.00 96.69 104 VAL A O 1
ATOM 802 N N . LYS A 1 105 ? 3.165 -6.059 -6.726 1.00 95.25 105 LYS A N 1
ATOM 803 C CA . LYS A 1 105 ? 2.690 -7.070 -5.762 1.00 95.25 105 LYS A CA 1
ATOM 804 C C . LYS A 1 105 ? 2.231 -6.472 -4.429 1.00 95.25 105 LYS A C 1
ATOM 806 O O . LYS A 1 105 ? 1.433 -7.098 -3.731 1.00 95.25 105 LYS A O 1
ATOM 811 N N . GLY A 1 106 ? 2.697 -5.264 -4.113 1.00 95.25 106 GLY A N 1
ATOM 812 C CA . GLY A 1 106 ? 2.316 -4.520 -2.919 1.00 95.25 106 GLY A CA 1
ATOM 813 C C . GLY A 1 106 ? 2.509 -3.016 -3.092 1.00 95.25 106 GLY A C 1
ATOM 814 O O . GLY A 1 106 ? 3.264 -2.580 -3.963 1.00 95.25 106 GLY A O 1
ATOM 815 N N . ILE A 1 107 ? 1.794 -2.243 -2.282 1.00 96.38 107 ILE A N 1
ATOM 816 C CA . ILE A 1 107 ? 1.852 -0.782 -2.234 1.00 96.38 107 ILE A CA 1
ATOM 817 C C . ILE A 1 107 ? 1.881 -0.367 -0.768 1.00 96.38 107 ILE A C 1
ATOM 819 O O . ILE A 1 107 ? 1.051 -0.837 0.009 1.00 96.38 107 ILE A O 1
ATOM 823 N N . PHE A 1 108 ? 2.794 0.530 -0.421 1.00 94.06 108 PHE A N 1
ATOM 824 C CA . PHE A 1 108 ? 2.956 1.070 0.922 1.00 94.06 108 PHE A CA 1
ATOM 825 C C . PHE A 1 108 ? 2.896 2.600 0.923 1.00 94.06 108 PHE A C 1
ATOM 827 O O . PHE A 1 108 ? 3.489 3.241 0.051 1.00 94.06 108 PHE A O 1
ATOM 834 N N . ARG A 1 109 ? 2.239 3.181 1.935 1.00 95.00 109 ARG A N 1
ATOM 835 C CA . ARG A 1 109 ? 2.303 4.617 2.246 1.00 95.00 109 ARG A CA 1
ATOM 836 C C . ARG A 1 109 ? 2.229 4.866 3.753 1.00 95.00 109 ARG A C 1
ATOM 838 O O . ARG A 1 109 ? 1.468 4.206 4.461 1.00 95.00 109 ARG A O 1
ATOM 845 N N . VAL A 1 110 ? 2.946 5.894 4.206 1.00 93.88 110 VAL A N 1
ATOM 846 C CA . VAL A 1 110 ? 2.786 6.496 5.537 1.00 93.88 110 VAL A CA 1
ATOM 847 C C . VAL A 1 110 ? 1.853 7.704 5.459 1.00 93.88 110 VAL A C 1
ATOM 849 O O . VAL A 1 110 ? 2.027 8.579 4.614 1.00 93.8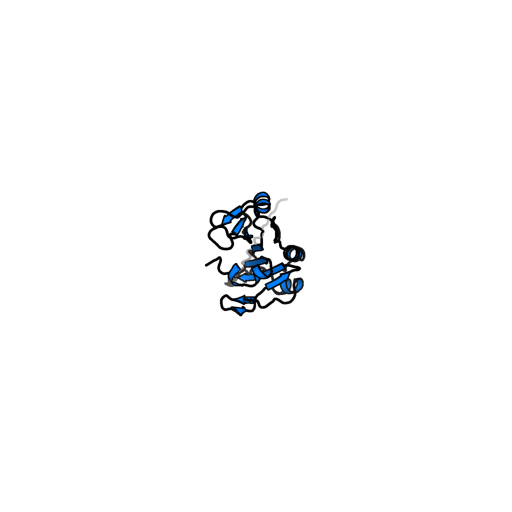8 110 VAL A O 1
ATOM 852 N N . TYR A 1 111 ? 0.874 7.760 6.353 1.00 92.94 111 TYR A N 1
ATOM 853 C CA . TYR A 1 111 ? -0.019 8.898 6.545 1.00 92.94 111 TYR A CA 1
ATOM 854 C C . TYR A 1 111 ? 0.337 9.621 7.843 1.00 92.94 111 TYR A C 1
ATOM 856 O O . TYR A 1 111 ? 0.452 8.982 8.889 1.00 92.94 111 TYR A O 1
ATOM 864 N N . ASP A 1 112 ? 0.431 10.950 7.804 1.00 92.88 112 ASP A N 1
ATOM 865 C CA . ASP A 1 112 ? 0.744 11.795 8.971 1.00 92.88 112 ASP A CA 1
ATOM 866 C C . ASP A 1 112 ? -0.456 12.002 9.915 1.00 92.88 112 ASP A C 1
ATOM 868 O O . ASP A 1 112 ? -0.637 13.049 10.530 1.00 92.88 112 ASP A O 1
ATOM 872 N N . TYR A 1 113 ? -1.315 10.993 10.014 1.00 92.50 113 TYR A N 1
ATOM 873 C CA . TYR A 1 113 ? -2.449 10.965 10.920 1.00 92.50 113 TYR A CA 1
ATOM 874 C C . TYR A 1 113 ? -2.715 9.543 11.400 1.00 92.50 113 TYR A C 1
ATOM 876 O O . TYR A 1 113 ? -2.341 8.567 10.745 1.00 92.50 113 TYR A O 1
ATOM 884 N N . LYS A 1 114 ? -3.398 9.415 12.541 1.00 94.00 114 LYS A N 1
ATOM 885 C CA . LYS A 1 114 ? -3.766 8.124 13.134 1.00 94.00 114 LYS A CA 1
ATOM 886 C C . LYS A 1 114 ? -5.091 7.638 12.555 1.00 94.00 114 LYS A C 1
ATOM 888 O O . LYS A 1 114 ? -6.081 8.348 12.675 1.00 94.00 114 LYS A O 1
ATOM 893 N N . ILE A 1 115 ? -5.158 6.426 12.015 1.00 93.38 115 ILE A N 1
ATOM 894 C CA . ILE A 1 115 ? -6.433 5.772 11.694 1.00 93.38 115 ILE A CA 1
ATOM 895 C C . ILE A 1 115 ? -6.873 4.944 12.902 1.00 93.38 115 ILE A C 1
ATOM 897 O O . ILE A 1 115 ? -6.111 4.122 13.409 1.00 93.38 115 ILE A O 1
ATOM 901 N N . SER A 1 116 ? -8.100 5.153 13.386 1.00 92.06 116 SER A N 1
ATOM 902 C CA . SER A 1 116 ? -8.586 4.444 14.573 1.00 92.06 116 SER A CA 1
ATOM 903 C C . SER A 1 116 ? -8.736 2.942 14.295 1.00 92.06 116 SER A C 1
ATOM 905 O O . SER A 1 116 ? -9.404 2.540 13.339 1.00 92.06 116 SER A O 1
ATOM 907 N N . SER A 1 117 ? -8.173 2.087 15.154 1.00 90.00 117 SER A N 1
ATOM 908 C CA . SER A 1 117 ? -8.286 0.623 15.024 1.00 90.00 117 SER A CA 1
ATOM 909 C C . SER A 1 117 ? -9.746 0.150 15.020 1.00 90.00 117 SER A C 1
ATOM 911 O O . SER A 1 117 ? -10.105 -0.776 14.292 1.00 90.00 117 SER A O 1
ATOM 913 N N . LYS A 1 118 ? -10.617 0.842 15.770 1.00 92.19 118 LYS A N 1
ATOM 914 C CA . LYS A 1 118 ? -12.071 0.628 15.772 1.00 92.19 118 LYS A CA 1
ATOM 915 C C . LYS A 1 118 ? -12.684 0.859 14.388 1.00 92.19 118 LYS A C 1
ATOM 917 O O . LYS A 1 118 ? -13.483 0.032 13.950 1.00 92.19 118 LYS A O 1
ATOM 922 N N . SER A 1 119 ? -12.308 1.933 13.685 1.00 95.19 119 SER A N 1
ATOM 923 C CA . SER A 1 119 ? -12.813 2.186 12.327 1.00 95.19 119 SER A CA 1
ATOM 924 C C . SER A 1 119 ? -12.301 1.158 11.319 1.00 95.19 119 SER A C 1
ATOM 926 O O . SER A 1 119 ? -13.083 0.676 10.507 1.00 95.19 119 SER A O 1
ATOM 928 N N . VAL A 1 120 ? -11.038 0.730 11.423 1.00 94.94 120 VAL A N 1
ATOM 929 C CA . VAL A 1 120 ? -10.494 -0.346 10.576 1.00 94.94 120 VAL A CA 1
ATOM 930 C C . VAL A 1 120 ? -11.275 -1.648 10.783 1.00 94.94 120 VAL A C 1
ATOM 932 O O . VAL A 1 120 ? -11.722 -2.271 9.820 1.00 94.94 120 VAL A O 1
ATOM 935 N N . LYS A 1 121 ? -11.515 -2.027 12.046 1.00 93.62 121 LYS A N 1
ATOM 936 C CA . LYS A 1 121 ? -12.294 -3.221 12.404 1.00 93.62 121 LYS A CA 1
ATOM 937 C C . LYS A 1 121 ? -13.741 -3.145 11.910 1.00 93.62 121 LYS A C 1
ATOM 939 O O . LYS A 1 121 ? -14.286 -4.169 11.510 1.00 93.62 121 LYS A O 1
ATOM 944 N N . LYS A 1 122 ? -14.355 -1.956 11.902 1.00 95.88 122 LYS A N 1
ATOM 945 C CA . LYS A 1 122 ? -15.702 -1.747 11.345 1.00 95.88 122 LYS A CA 1
ATOM 946 C C . LYS A 1 122 ? -15.763 -2.103 9.853 1.00 95.88 122 LYS A C 1
ATOM 948 O O . LYS A 1 122 ? -16.751 -2.677 9.418 1.00 95.88 122 LYS A O 1
ATOM 953 N N . HIS A 1 123 ? -14.708 -1.803 9.094 1.00 96.75 123 HIS A N 1
ATOM 954 C CA . HIS A 1 123 ? -14.666 -2.014 7.640 1.00 96.75 123 HIS A CA 1
ATOM 955 C C . HIS A 1 123 ? -14.228 -3.410 7.204 1.00 96.75 123 HIS A C 1
ATOM 957 O O . HIS A 1 123 ? -14.670 -3.890 6.156 1.00 96.75 123 HIS A O 1
ATOM 963 N N . PHE A 1 124 ? -13.329 -4.039 7.965 1.00 95.06 124 PHE A N 1
ATOM 964 C CA . PHE A 1 124 ? -12.665 -5.285 7.554 1.00 95.06 124 PHE A CA 1
ATOM 965 C C . PHE A 1 124 ? -12.798 -6.439 8.551 1.00 95.06 124 PHE A C 1
ATOM 967 O O . PHE A 1 124 ? -12.299 -7.533 8.295 1.00 95.06 124 PHE A O 1
ATOM 974 N N . GLY A 1 125 ? -13.460 -6.220 9.687 1.00 93.06 125 GLY A N 1
ATOM 975 C CA . GLY A 1 125 ? -13.611 -7.224 10.731 1.00 93.06 125 GLY A CA 1
ATOM 976 C C . GLY A 1 125 ? -12.339 -7.436 11.557 1.00 93.06 125 GLY A C 1
ATOM 977 O O . GLY A 1 125 ? -11.532 -6.528 11.764 1.00 93.06 125 GLY A O 1
ATOM 978 N N . LYS A 1 126 ? -12.191 -8.645 12.108 1.00 89.44 126 LYS A N 1
ATOM 979 C CA . LYS A 1 126 ? -11.060 -9.003 12.978 1.00 89.44 126 LYS A CA 1
ATOM 980 C C . LYS A 1 126 ? -9.776 -9.149 12.155 1.00 89.44 126 LYS A C 1
ATOM 982 O O . LYS A 1 126 ? -9.801 -9.712 11.063 1.00 89.44 126 LYS A O 1
ATOM 987 N N . SER A 1 127 ? -8.657 -8.675 12.699 1.00 87.44 127 SER A N 1
ATOM 988 C CA . SER A 1 127 ? -7.350 -8.891 12.083 1.00 87.44 127 SER A CA 1
ATOM 989 C C . SER A 1 127 ? -6.889 -10.348 12.219 1.00 87.44 127 SER A C 1
ATOM 991 O O . SER A 1 127 ? -7.336 -11.091 13.097 1.00 87.44 127 SER A O 1
ATOM 993 N N . TYR A 1 128 ? -5.972 -10.756 11.346 1.00 79.88 128 TYR A N 1
ATOM 994 C CA . TYR A 1 128 ? -5.302 -12.050 11.385 1.00 79.88 128 TYR A CA 1
ATOM 995 C C . TYR A 1 128 ? -3.986 -11.950 12.157 1.00 79.88 128 TYR A C 1
ATOM 997 O O . TYR A 1 128 ? -3.263 -10.959 12.071 1.00 79.88 128 TYR A O 1
ATOM 1005 N N . LYS A 1 129 ? -3.628 -13.037 12.845 1.00 68.75 129 LYS A N 1
ATOM 1006 C CA . LYS A 1 129 ? -2.257 -13.245 13.319 1.00 68.75 129 LYS A CA 1
ATOM 1007 C C . LYS A 1 129 ? -1.386 -13.582 12.105 1.00 68.75 129 LYS A C 1
ATOM 1009 O O . LYS A 1 129 ? -1.693 -14.540 11.397 1.00 68.75 129 LYS A O 1
ATOM 1014 N N . ALA A 1 130 ? -0.321 -12.829 11.871 1.00 67.88 130 ALA A N 1
ATOM 1015 C CA . ALA A 1 130 ? 0.719 -13.189 10.908 1.00 67.88 130 ALA A CA 1
ATOM 1016 C C . ALA A 1 130 ? 2.010 -13.537 11.661 1.00 67.88 130 ALA A C 1
ATOM 1018 O O . ALA A 1 130 ? 2.024 -13.591 12.893 1.00 67.88 130 ALA A O 1
ATOM 1019 N N . TYR A 1 131 ? 3.075 -13.812 10.922 1.00 68.12 131 TYR A N 1
ATOM 1020 C CA . TYR A 1 131 ? 4.298 -14.379 11.470 1.00 68.12 131 TYR A CA 1
ATOM 1021 C C . TYR A 1 131 ? 5.405 -13.324 11.494 1.00 68.12 131 TYR A C 1
ATOM 1023 O O . TYR A 1 131 ? 5.632 -12.644 10.491 1.00 68.12 131 TYR A O 1
ATOM 1031 N N . ASN A 1 132 ? 6.085 -13.177 12.632 1.00 68.38 132 ASN A N 1
ATOM 1032 C CA . ASN A 1 132 ? 7.321 -12.400 12.708 1.00 68.38 132 ASN A CA 1
ATOM 1033 C C . ASN A 1 132 ? 8.486 -13.152 12.025 1.00 68.38 132 ASN A C 1
ATOM 1035 O O . ASN A 1 132 ? 8.321 -14.277 11.552 1.00 68.38 132 ASN A O 1
ATOM 1039 N N . GLN A 1 133 ? 9.668 -12.528 11.990 1.00 64.50 133 GLN A N 1
ATOM 1040 C CA . GLN A 1 133 ? 10.896 -13.095 11.407 1.00 64.50 133 GLN A CA 1
ATOM 1041 C C . GLN A 1 133 ? 11.274 -14.460 12.001 1.00 64.50 133 GLN A C 1
ATOM 1043 O O . GLN A 1 133 ? 11.766 -15.324 11.288 1.00 64.50 133 GLN A O 1
ATOM 1048 N N . SER A 1 134 ? 10.983 -14.678 13.284 1.00 69.56 134 SER A N 1
ATOM 1049 C CA . SER A 1 134 ? 11.239 -15.935 13.997 1.00 69.56 134 SER A CA 1
ATOM 1050 C C . SER A 1 134 ? 10.140 -16.988 13.794 1.00 69.56 134 SER A C 1
ATOM 1052 O O . SER A 1 134 ? 10.109 -17.984 14.510 1.00 69.56 134 SER A O 1
ATOM 1054 N N . GLY A 1 135 ? 9.173 -16.762 12.896 1.00 67.31 135 GLY A N 1
ATOM 1055 C CA . GLY A 1 135 ? 8.056 -17.686 12.673 1.00 67.31 135 GLY A CA 1
ATOM 1056 C C . GLY A 1 135 ? 7.024 -17.724 13.808 1.00 67.31 135 GLY A C 1
ATOM 1057 O O . GLY A 1 135 ? 6.147 -18.588 13.816 1.00 67.31 135 GLY A O 1
ATOM 1058 N N . LYS A 1 136 ? 7.065 -16.783 14.759 1.00 68.31 136 LYS A N 1
ATOM 1059 C CA . LYS A 1 136 ? 6.076 -16.667 15.839 1.00 68.31 136 LYS A CA 1
ATOM 1060 C C . LYS A 1 136 ? 4.872 -15.862 15.365 1.00 68.31 136 LYS A C 1
ATOM 1062 O O . LYS A 1 136 ? 5.013 -14.792 14.772 1.00 68.31 136 LYS A O 1
ATOM 1067 N N . LYS A 1 137 ? 3.667 -16.354 15.674 1.00 65.62 137 LYS A N 1
ATOM 1068 C CA . LYS A 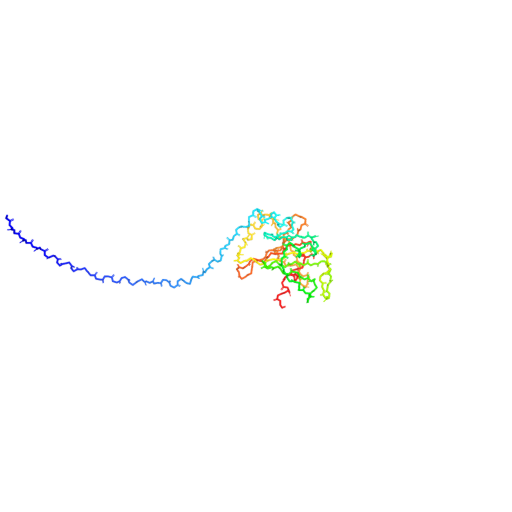1 137 ? 2.430 -15.591 15.471 1.00 65.62 137 LYS A CA 1
ATOM 1069 C C . LYS A 1 137 ? 2.446 -14.360 16.374 1.00 65.62 137 LYS A C 1
ATOM 1071 O O . LYS A 1 137 ? 2.419 -14.506 17.594 1.00 65.62 137 LYS A O 1
ATOM 1076 N N . VAL A 1 138 ? 2.443 -13.171 15.790 1.00 66.62 138 VAL A N 1
ATOM 1077 C CA . VAL A 1 138 ? 2.302 -11.913 16.532 1.00 66.62 138 VAL A CA 1
ATOM 1078 C C . VAL A 1 138 ? 0.906 -11.329 16.278 1.00 66.62 138 VAL A C 1
ATOM 1080 O O . VAL A 1 138 ? 0.289 -11.644 15.251 1.00 66.62 138 VAL A O 1
ATOM 1083 N N . PRO A 1 139 ? 0.319 -10.580 17.232 1.00 58.84 139 PRO A N 1
ATOM 1084 C CA . PRO A 1 139 ? -0.902 -9.834 16.977 1.00 58.84 139 PRO A CA 1
ATOM 1085 C C . PRO A 1 139 ? -0.551 -8.718 16.004 1.00 58.84 139 PRO A C 1
ATOM 1087 O O . PRO A 1 139 ? 0.263 -7.853 16.304 1.00 58.84 139 PRO A O 1
ATOM 1090 N N . ILE A 1 140 ? -1.130 -8.772 14.815 1.00 68.00 140 ILE A N 1
ATOM 1091 C CA . ILE A 1 140 ? -0.835 -7.793 13.775 1.00 68.00 140 ILE A CA 1
ATOM 1092 C C . ILE A 1 140 ? -2.131 -7.284 13.237 1.00 68.00 140 ILE A C 1
ATOM 1094 O O . ILE A 1 140 ? -3.145 -7.981 13.161 1.00 68.00 140 ILE A O 1
ATOM 1098 N N . HIS A 1 141 ? -2.061 -6.040 12.824 1.00 83.38 141 HIS A N 1
ATOM 1099 C CA . HIS A 1 141 ? -3.148 -5.330 12.211 1.00 83.38 141 HIS A CA 1
ATOM 1100 C C . HIS A 1 141 ? -3.219 -5.682 10.715 1.00 83.38 141 HIS A C 1
ATOM 1102 O O . HIS A 1 141 ? -3.238 -4.795 9.869 1.00 83.38 141 HIS A O 1
ATOM 1108 N N . VAL A 1 142 ? -3.210 -6.983 10.386 1.00 89.44 142 VAL A N 1
ATOM 1109 C CA . VAL A 1 142 ? -3.415 -7.495 9.023 1.00 89.44 142 VAL A CA 1
ATOM 1110 C C . VAL A 1 142 ? -4.881 -7.863 8.841 1.00 89.44 142 VAL A C 1
ATOM 1112 O O . VAL A 1 142 ? -5.422 -8.662 9.598 1.00 89.44 142 VAL A O 1
ATOM 1115 N N . TYR A 1 143 ? -5.519 -7.338 7.806 1.00 92.19 143 TYR A N 1
ATOM 1116 C CA . TYR A 1 143 ? -6.936 -7.520 7.507 1.00 92.19 143 TYR A CA 1
ATOM 1117 C C . TYR A 1 143 ? -7.107 -8.059 6.087 1.00 92.19 143 TYR A C 1
ATOM 1119 O O . TYR A 1 143 ? -6.325 -7.737 5.193 1.00 92.19 143 TYR A O 1
ATOM 1127 N N . LYS A 1 144 ? -8.143 -8.871 5.862 1.00 93.38 144 LYS A N 1
ATOM 1128 C CA . LYS A 1 144 ? -8.533 -9.309 4.516 1.00 93.38 144 LYS A CA 1
ATOM 1129 C C . LYS A 1 144 ? -9.400 -8.212 3.910 1.00 93.38 144 LYS A C 1
ATOM 1131 O O . LYS A 1 144 ? -10.449 -7.876 4.450 1.00 93.38 144 LYS A O 1
ATOM 1136 N N . THR A 1 145 ? -8.966 -7.670 2.784 1.00 94.25 145 THR A N 1
ATOM 1137 C CA . THR A 1 145 ? -9.592 -6.534 2.103 1.00 94.25 145 THR A CA 1
ATOM 1138 C C . THR A 1 145 ? -10.010 -6.976 0.699 1.00 94.25 145 THR A C 1
ATOM 1140 O O . THR A 1 145 ? -9.343 -6.738 -0.305 1.00 94.25 145 THR A O 1
ATOM 1143 N N . GLY A 1 146 ? -11.123 -7.712 0.620 1.00 92.88 146 GLY A N 1
ATOM 1144 C CA . GLY A 1 146 ? -11.562 -8.360 -0.622 1.00 92.88 146 GLY A CA 1
ATOM 1145 C C . GLY A 1 146 ? -10.638 -9.520 -1.010 1.00 92.88 146 GLY A C 1
ATOM 1146 O O . GLY A 1 146 ? -10.443 -10.449 -0.222 1.00 92.88 146 GLY A O 1
ATOM 1147 N N . LYS A 1 147 ? -10.061 -9.473 -2.219 1.00 95.06 147 LYS A N 1
ATOM 1148 C CA . LYS A 1 147 ? -9.057 -10.455 -2.681 1.00 95.06 147 LYS A CA 1
ATOM 1149 C C . LYS A 1 147 ? -7.629 -10.153 -2.205 1.00 95.06 147 LYS A C 1
ATOM 1151 O O . LYS A 1 147 ? -6.722 -10.946 -2.455 1.00 95.06 147 LYS A O 1
ATOM 1156 N N . TYR A 1 148 ? -7.427 -9.008 -1.557 1.00 95.88 148 TYR A N 1
ATOM 1157 C CA . TYR A 1 148 ? -6.133 -8.539 -1.075 1.00 95.88 148 TYR A CA 1
ATOM 1158 C C . TYR A 1 148 ? -6.046 -8.615 0.449 1.00 95.88 148 TYR A C 1
ATOM 1160 O O . TYR A 1 148 ? -6.990 -9.009 1.141 1.00 95.88 148 TYR A O 1
ATOM 1168 N N . TYR A 1 149 ? -4.872 -8.263 0.954 1.00 93.94 149 TYR A N 1
ATOM 1169 C CA . TYR A 1 149 ? -4.571 -8.168 2.370 1.00 93.94 149 TYR A CA 1
ATOM 1170 C C . TYR A 1 149 ? -3.995 -6.788 2.648 1.00 93.94 149 TYR A C 1
ATOM 1172 O O . TYR A 1 149 ? -3.271 -6.239 1.814 1.00 93.94 149 TYR A O 1
ATOM 1180 N N . THR A 1 150 ? -4.324 -6.233 3.809 1.00 93.75 150 THR A N 1
ATOM 1181 C CA . THR A 1 150 ? -3.848 -4.914 4.214 1.00 93.75 150 THR A CA 1
ATOM 1182 C C . THR A 1 150 ? -3.278 -4.964 5.617 1.00 93.75 150 THR A C 1
ATOM 1184 O O . THR A 1 150 ? -3.957 -5.434 6.524 1.00 93.75 150 THR A O 1
ATOM 1187 N N . HIS A 1 151 ? -2.060 -4.470 5.794 1.00 92.06 151 HIS A N 1
ATOM 1188 C CA . HIS A 1 151 ? -1.466 -4.205 7.098 1.00 92.06 151 HIS A CA 1
ATOM 1189 C C . HIS A 1 151 ? -1.653 -2.721 7.440 1.00 92.06 151 HIS A C 1
ATOM 1191 O O . HIS A 1 151 ? -1.409 -1.867 6.589 1.00 92.06 151 HIS A O 1
ATOM 1197 N N . ILE A 1 152 ? -2.158 -2.418 8.640 1.00 91.75 152 ILE A N 1
ATOM 1198 C CA . ILE A 1 152 ? -2.408 -1.044 9.100 1.00 91.75 152 ILE A CA 1
ATOM 1199 C C . ILE A 1 152 ? -1.926 -0.884 10.534 1.00 91.75 152 ILE A C 1
ATOM 1201 O O . ILE A 1 152 ? -2.644 -1.254 11.458 1.00 91.75 152 ILE A O 1
ATOM 1205 N N . GLU A 1 153 ? -0.769 -0.276 10.743 1.00 88.44 153 GLU A N 1
ATOM 1206 C CA . GLU A 1 153 ? -0.255 -0.001 12.087 1.00 88.44 153 GLU A CA 1
ATOM 1207 C C . GLU A 1 153 ? -0.122 1.497 12.350 1.00 88.44 153 GLU A C 1
ATOM 1209 O O . GLU A 1 153 ? 0.073 2.299 11.436 1.00 88.44 153 GLU A O 1
ATOM 1214 N N . VAL A 1 154 ? -0.241 1.880 13.621 1.00 88.12 154 VAL A N 1
ATOM 1215 C CA . VAL A 1 154 ? -0.007 3.252 14.067 1.00 88.12 154 VAL A CA 1
ATOM 1216 C C . VAL A 1 154 ? 1.277 3.271 14.880 1.00 88.12 154 VAL A C 1
ATOM 1218 O O . VAL A 1 154 ? 1.354 2.638 15.930 1.00 88.12 154 VAL A O 1
ATOM 1221 N N . HIS A 1 155 ? 2.268 4.030 14.421 1.00 85.56 155 HIS A N 1
ATOM 1222 C CA . HIS A 1 155 ? 3.541 4.209 15.112 1.00 85.56 155 HIS A CA 1
ATOM 1223 C C . HIS A 1 155 ? 3.907 5.694 15.146 1.00 85.56 155 HIS A C 1
ATOM 1225 O O . HIS A 1 155 ? 3.808 6.385 14.133 1.00 85.56 155 HIS A O 1
ATOM 1231 N N . LYS A 1 156 ? 4.288 6.205 16.327 1.00 87.38 156 LYS A N 1
ATOM 1232 C CA . LYS A 1 156 ? 4.681 7.616 16.548 1.00 87.38 156 LYS A CA 1
ATOM 1233 C C . LYS A 1 156 ? 3.721 8.637 15.908 1.00 87.38 156 LYS A C 1
ATOM 1235 O O . LYS A 1 156 ? 4.136 9.604 15.283 1.00 87.38 156 LYS A O 1
ATOM 1240 N N . GLY A 1 157 ? 2.414 8.396 16.033 1.00 86.25 157 GLY A N 1
ATOM 1241 C CA . GLY A 1 157 ? 1.376 9.299 15.517 1.00 86.25 157 GLY A CA 1
ATOM 1242 C C . GLY A 1 157 ? 1.067 9.191 14.023 1.00 86.25 157 GLY A C 1
ATOM 1243 O O . GLY A 1 157 ? 0.138 9.853 13.564 1.00 86.25 157 GLY A O 1
ATOM 1244 N N . LYS A 1 158 ? 1.772 8.330 13.287 1.00 90.62 158 LYS A N 1
ATOM 1245 C CA . LYS A 1 158 ? 1.574 8.097 11.854 1.00 90.62 158 LYS A CA 1
ATOM 1246 C C . LYS A 1 158 ? 0.931 6.741 11.605 1.00 90.62 158 LYS A C 1
ATOM 1248 O O . LYS A 1 158 ? 1.151 5.807 12.376 1.00 90.62 158 LYS A O 1
ATOM 1253 N N . THR A 1 159 ? 0.161 6.628 10.528 1.00 93.00 159 THR A N 1
ATOM 1254 C CA . THR A 1 159 ? -0.406 5.348 10.088 1.00 93.00 159 THR A CA 1
ATOM 1255 C C . THR A 1 159 ? 0.374 4.799 8.907 1.00 93.00 159 THR A C 1
ATOM 1257 O O . THR A 1 159 ? 0.475 5.442 7.866 1.00 93.00 159 THR A O 1
ATOM 1260 N N . TYR A 1 160 ? 0.874 3.585 9.057 1.00 92.81 160 TYR A N 1
ATOM 1261 C CA . TYR A 1 160 ? 1.572 2.820 8.038 1.00 92.81 160 TYR A CA 1
ATOM 1262 C C . TYR A 1 160 ? 0.550 1.888 7.400 1.00 92.81 160 TYR A C 1
ATOM 1264 O O . TYR A 1 160 ? -0.116 1.132 8.107 1.00 92.81 160 TYR A O 1
ATOM 1272 N N . VAL A 1 161 ? 0.372 1.990 6.083 1.00 94.56 161 VAL A N 1
ATOM 1273 C CA . VAL A 1 161 ? -0.601 1.180 5.345 1.00 94.56 161 VAL A CA 1
ATOM 1274 C C . VAL A 1 161 ? 0.099 0.448 4.218 1.00 94.56 161 VAL A C 1
ATOM 1276 O O . VAL A 1 161 ? 0.575 1.075 3.272 1.00 94.56 161 VAL A O 1
ATOM 1279 N N . ASP A 1 162 ? 0.070 -0.878 4.287 1.00 93.75 162 ASP A N 1
ATOM 1280 C CA . ASP A 1 162 ? 0.495 -1.771 3.216 1.00 93.75 162 ASP A CA 1
ATOM 1281 C C . ASP A 1 162 ? -0.723 -2.475 2.633 1.00 93.75 162 ASP A C 1
ATOM 1283 O O . ASP A 1 162 ? -1.519 -3.043 3.375 1.00 93.75 162 ASP A O 1
ATOM 1287 N N . VAL A 1 163 ? -0.862 -2.514 1.311 1.00 95.75 163 VAL A N 1
ATOM 1288 C CA . VAL A 1 163 ? -1.839 -3.367 0.624 1.00 95.75 163 VAL A CA 1
ATOM 1289 C C . VAL A 1 163 ? -1.121 -4.269 -0.365 1.00 95.75 163 VAL A C 1
ATOM 1291 O O . VAL A 1 163 ? -0.278 -3.819 -1.137 1.00 95.75 163 VAL A O 1
ATOM 1294 N N . GLY A 1 164 ? -1.444 -5.558 -0.353 1.00 94.25 164 GLY A N 1
ATOM 1295 C CA . GLY A 1 164 ? -0.729 -6.547 -1.148 1.00 94.25 164 GLY A CA 1
ATOM 1296 C C . GLY A 1 164 ? -1.484 -7.856 -1.314 1.00 94.25 164 GLY A C 1
ATOM 1297 O O . GLY A 1 164 ? -2.601 -8.051 -0.830 1.00 94.25 164 GLY A O 1
ATOM 1298 N N . THR A 1 165 ? -0.851 -8.787 -2.019 1.00 90.81 165 THR A N 1
ATOM 1299 C CA . THR A 1 165 ? -1.295 -10.188 -2.021 1.00 90.81 165 THR A CA 1
ATOM 1300 C C . THR A 1 165 ? -1.025 -10.843 -0.663 1.00 90.81 165 THR A C 1
ATOM 1302 O O . THR A 1 165 ? -0.218 -10.348 0.126 1.00 90.81 165 THR A O 1
ATOM 1305 N N . LYS A 1 166 ? -1.649 -12.000 -0.395 1.00 86.62 166 LYS A N 1
ATOM 1306 C CA . LYS A 1 166 ? -1.424 -12.748 0.854 1.00 86.62 166 LYS A CA 1
ATOM 1307 C C . LYS A 1 166 ? 0.060 -13.012 1.101 1.00 86.62 166 LYS A C 1
ATOM 1309 O O . LYS A 1 166 ? 0.526 -12.793 2.208 1.00 86.62 166 LYS A O 1
ATOM 1314 N N . SER A 1 167 ? 0.799 -13.451 0.081 1.00 84.19 167 SER A N 1
ATOM 1315 C CA . SER A 1 167 ? 2.231 -13.750 0.201 1.00 84.19 167 SER A CA 1
ATOM 1316 C C . SER A 1 167 ? 3.079 -12.505 0.451 1.00 84.19 167 SER A C 1
ATOM 1318 O O . SER A 1 167 ? 4.097 -12.601 1.122 1.00 84.19 167 SER A O 1
ATOM 1320 N N . THR A 1 168 ? 2.645 -11.341 -0.040 1.00 85.44 168 THR A N 1
ATOM 1321 C CA . THR A 1 168 ? 3.330 -10.061 0.192 1.00 85.44 168 THR A CA 1
ATOM 1322 C C . THR A 1 168 ? 3.122 -9.536 1.614 1.00 85.44 168 THR A C 1
ATOM 1324 O O . THR A 1 168 ? 4.047 -8.981 2.183 1.00 85.44 168 THR A O 1
ATOM 1327 N N . ILE A 1 169 ? 1.935 -9.732 2.202 1.00 84.38 169 ILE A N 1
ATOM 1328 C CA . ILE A 1 169 ? 1.578 -9.198 3.534 1.00 84.38 169 ILE A CA 1
ATOM 1329 C C . ILE A 1 169 ? 1.769 -10.235 4.664 1.00 84.38 169 ILE A C 1
ATOM 1331 O O . ILE A 1 169 ? 1.646 -9.915 5.842 1.00 84.38 169 ILE A O 1
ATOM 1335 N N . LYS A 1 170 ? 2.087 -11.499 4.338 1.00 70.00 170 LYS A N 1
ATOM 1336 C CA . LYS A 1 170 ? 2.230 -12.600 5.316 1.00 70.00 170 LYS A CA 1
ATOM 1337 C C . LYS A 1 170 ? 3.334 -12.361 6.358 1.00 70.00 170 LYS A C 1
ATOM 1339 O O . LYS A 1 170 ? 3.227 -12.899 7.462 1.00 70.00 170 LYS A O 1
ATOM 1344 N N . TYR A 1 171 ? 4.367 -11.596 6.011 1.00 61.19 171 TYR A N 1
ATOM 1345 C CA . TYR A 1 171 ? 5.539 -11.370 6.851 1.00 61.19 171 TYR A CA 1
ATOM 1346 C C . TYR A 1 171 ? 5.572 -9.912 7.316 1.00 61.19 171 TYR A C 1
ATOM 1348 O O . TYR A 1 171 ? 5.695 -8.994 6.517 1.00 61.19 171 TYR A O 1
ATOM 1356 N N . VAL A 1 172 ? 5.496 -9.696 8.629 1.00 51.94 172 VAL A N 1
ATOM 1357 C CA . VAL A 1 172 ? 5.577 -8.360 9.279 1.00 51.94 172 VAL A CA 1
ATOM 1358 C C . VAL A 1 172 ? 6.864 -7.631 8.927 1.00 51.94 172 VAL A C 1
ATOM 1360 O O . VAL A 1 172 ? 6.966 -6.411 8.916 1.00 51.94 172 VAL A O 1
ATOM 1363 N N . THR A 1 173 ? 7.890 -8.417 8.648 1.00 48.38 173 THR A N 1
ATOM 1364 C CA . THR A 1 173 ? 9.234 -7.937 8.397 1.00 48.38 173 THR A CA 1
ATOM 1365 C C . THR A 1 173 ? 9.410 -7.481 6.956 1.00 48.38 173 THR A C 1
ATOM 1367 O O . THR A 1 173 ? 10.254 -6.634 6.691 1.00 48.38 173 THR A O 1
ATOM 1370 N N . SER A 1 174 ? 8.554 -7.881 6.014 1.00 44.44 174 SER A N 1
ATOM 1371 C CA . SER A 1 174 ? 8.581 -7.281 4.677 1.00 44.44 174 SER A CA 1
ATOM 1372 C C . SER A 1 174 ? 7.960 -5.881 4.630 1.00 44.44 174 SER A C 1
ATOM 1374 O O . SER A 1 174 ? 7.662 -5.413 3.538 1.00 44.44 174 SER A O 1
ATOM 1376 N N . THR A 1 175 ? 7.750 -5.204 5.761 1.00 44.47 175 THR A N 1
ATOM 1377 C CA . THR A 1 175 ? 7.345 -3.787 5.807 1.00 44.47 175 THR A CA 1
ATOM 1378 C C . THR A 1 175 ? 8.184 -3.012 6.835 1.00 44.47 175 THR A C 1
ATOM 1380 O O . THR A 1 175 ? 8.675 -1.930 6.522 1.00 44.47 175 THR A O 1
ATOM 1383 N N . GLY A 1 176 ? 8.482 -3.612 7.999 1.00 39.50 176 GLY A N 1
ATOM 1384 C CA . GLY A 1 176 ? 9.316 -3.005 9.051 1.00 39.50 176 GLY A CA 1
ATOM 1385 C C . GLY A 1 176 ? 10.843 -3.107 8.879 1.00 39.50 176 GLY A C 1
ATOM 1386 O O . GLY A 1 176 ? 11.561 -2.309 9.474 1.00 39.50 176 GLY A O 1
ATOM 1387 N N . THR A 1 177 ? 11.370 -4.044 8.074 1.00 39.72 177 THR A N 1
ATOM 1388 C CA . THR A 1 177 ? 12.838 -4.179 7.871 1.00 39.72 177 THR A CA 1
ATOM 1389 C C . THR A 1 177 ? 13.390 -3.318 6.732 1.00 39.72 177 THR A C 1
ATOM 1391 O O . THR A 1 177 ? 14.598 -3.246 6.576 1.00 39.72 177 THR A O 1
ATOM 1394 N N . TRP A 1 178 ? 12.544 -2.627 5.960 1.00 40.38 178 TRP A N 1
ATOM 1395 C CA . TRP A 1 178 ? 12.996 -1.704 4.900 1.00 40.38 178 TRP A CA 1
ATOM 1396 C C . TRP A 1 178 ? 13.447 -0.335 5.421 1.00 40.38 178 TRP A C 1
ATOM 1398 O O . TRP A 1 178 ? 13.770 0.550 4.632 1.00 40.38 178 TRP A O 1
ATOM 1408 N N . TYR A 1 179 ? 13.396 -0.149 6.741 1.00 35.94 179 TYR A N 1
ATOM 1409 C CA . TYR A 1 179 ? 13.665 1.110 7.432 1.00 35.94 179 TYR A CA 1
ATOM 1410 C C . TYR A 1 179 ? 14.697 0.961 8.560 1.00 35.94 179 TYR A C 1
ATOM 1412 O O . TYR A 1 179 ? 14.779 1.843 9.415 1.00 35.94 179 TYR A O 1
ATOM 1420 N N . LYS A 1 180 ? 15.450 -0.145 8.583 1.00 30.48 180 LYS A N 1
ATOM 1421 C CA . LYS A 1 180 ? 16.675 -0.257 9.379 1.00 30.48 180 LYS A CA 1
ATOM 1422 C C . LYS A 1 180 ? 17.885 -0.105 8.477 1.00 30.48 180 LYS A C 1
ATOM 1424 O O . LYS A 1 180 ? 17.834 -0.680 7.370 1.00 30.48 180 LYS A O 1
#

Organism: NCBI:txid1562256

Radius of gyration: 27.84 Å; chains: 1; bounding box: 48×101×61 Å

Secondary structure (DSSP, 8-state):
-------------------------------PEEPPPHHHHHHHHTT--TT-S--TT-BHHHHHHHS-EEEE-SSSS-EEEETTS-EEEESS--SSS--TTPBEEEEEEEESSEEPHHHHHHHH-SPEEEE-TTS-EEEEEEEEETTEEEEEEEETTEEEEEEE-HHHHSBTHHHHGGG-

Sequence (180 aa):
MKKWIVSTAIVLGLSAVSAEVIPNGSVEAQAKSYNMSEKFAENLRKGTLPRTKGKIGMTYKTLAKKEKGKAIIDGDPPVYRTTIGDNFLFNKFAKNKIPKDAKVKGIFRVYDYKISSKSVKKHFGKSYKAYNQSGKKVPIHVYKTGKYYTHIEVHKGKTYVDVGTKSTIKYVTSTGTWYK

pLDDT: mean 79.74, std 20.66, range [30.48, 98.38]

Foldseek 3Di:
DDDDDDDDDDDDDDDPPDPPPPPPPPPPVPQDADFDDVVQLVQLLQQHGPPQPDGFFDFPLRRCVRFPFDWAQPDVFTWTAGPVGKIFGWPDHDNDDRPRRTTGFKIKHKAQAHHDLVNLCVSFNAADFAAEPVRDGDRFQWGDRNQWIWGWDADPRMIIIMIGHCVCVRYPCNRVVVVD